Protein AF-A0A5N5FD69-F1 (afdb_monomer)

Sequence (146 aa):
MAVALRRLAAAFGYSPHLQCVQSLFPLRFGNSYSSSVSMGDAPTVHPEFQQWHNGGGSFHTFACMDPTVFIEFGAVIGHNVVVAKNCILCGQVGIAGSVTIGDYVTMGGRVAVRDHLRLAATSYVTKDITGPGDYGGFPAVHLHEW

Organism: NCBI:txid2448454

Mean predicted aligned error: 12.49 Å
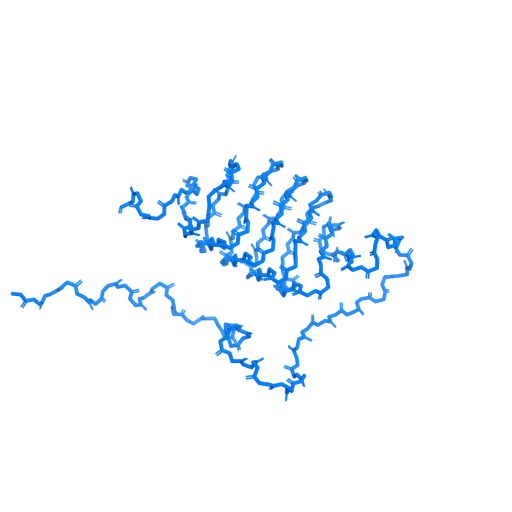
Radius of gyration: 16.29 Å; Cα contacts (8 Å, |Δi|>4): 319; chains: 1; bounding box: 54×36×35 Å

Solvent-accessible surface area (backbone atoms only — not comparable to full-atom values): 8206 Å² total; per-residue (Å²): 140,90,87,84,88,80,78,78,73,74,85,76,70,82,64,95,66,61,67,74,78,78,64,69,92,68,93,72,96,76,80,75,84,75,73,77,69,86,63,79,84,66,82,66,69,53,100,55,34,44,72,40,90,43,54,54,9,39,31,23,76,63,37,49,64,38,92,64,31,36,29,23,50,68,16,39,40,27,47,52,22,38,38,34,46,57,21,39,36,29,39,45,21,38,37,36,35,47,21,38,38,29,39,46,24,37,37,38,61,65,26,42,37,43,44,57,23,36,38,39,54,60,13,29,37,80,61,65,39,87,66,64,47,54,30,32,41,82,64,45,41,59,54,90,80,109

pLDDT: mean 74.26, std 27.1, range [25.64, 96.94]

InterPro domains:
  IPR007691 UDP-3-O-[3-hydroxymyristoyl] glucosamine N-acyltransferase LpxD [PTHR43378] (77-146)
  IPR011004 Trimeric LpxA-like superfamily [SSF51161] (52-146)

Structure (mmCIF, N/CA/C/O backbone):
data_AF-A0A5N5FD69-F1
#
_entry.id   AF-A0A5N5FD69-F1
#
loop_
_atom_site.group_PDB
_atom_site.id
_atom_site.type_symbol
_atom_site.label_atom_id
_atom_site.label_alt_id
_atom_site.label_comp_id
_atom_site.label_asym_id
_atom_site.label_entity_id
_atom_site.label_seq_id
_atom_site.pdbx_PDB_ins_code
_atom_site.Cartn_x
_atom_site.Cartn_y
_atom_site.Cartn_z
_atom_site.occupancy
_atom_site.B_iso_or_equiv
_atom_site.auth_seq_id
_atom_site.auth_comp_id
_atom_site.auth_asym_id
_atom_site.auth_atom_id
_atom_site.pdbx_PDB_model_num
ATOM 1 N N . MET A 1 1 ? -31.661 -17.491 20.749 1.00 43.59 1 MET A N 1
ATOM 2 C CA . MET A 1 1 ? -30.191 -17.374 20.596 1.00 43.59 1 MET A CA 1
ATOM 3 C C . MET A 1 1 ? -29.771 -18.264 19.432 1.00 43.59 1 MET A C 1
ATOM 5 O O . MET A 1 1 ? -30.298 -19.360 19.362 1.00 43.59 1 MET A O 1
ATOM 9 N N . ALA A 1 2 ? -28.867 -17.795 18.558 1.00 32.62 2 ALA A N 1
ATOM 10 C CA . ALA A 1 2 ? -28.310 -18.477 17.367 1.00 32.62 2 ALA A CA 1
ATOM 11 C C . ALA A 1 2 ? -28.980 -18.217 15.992 1.00 32.62 2 ALA A C 1
ATOM 13 O O . 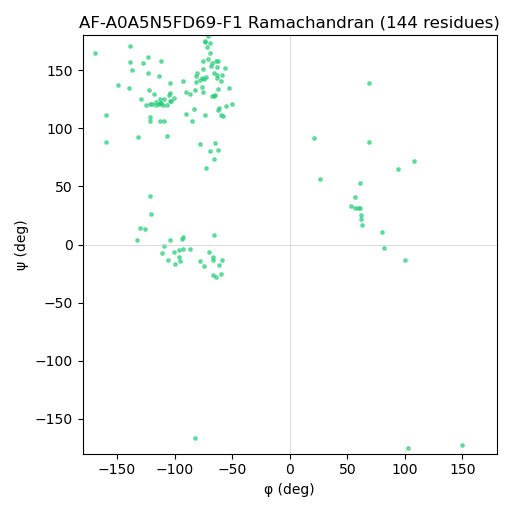ALA A 1 2 ? -29.469 -19.138 15.351 1.00 32.62 2 ALA A O 1
ATOM 14 N N . VAL A 1 3 ? -28.916 -16.971 15.488 1.00 32.88 3 VAL A N 1
ATOM 15 C CA . VAL A 1 3 ? -29.047 -16.659 14.035 1.00 32.88 3 VAL A CA 1
ATOM 16 C C . VAL A 1 3 ? -27.951 -15.684 13.523 1.00 32.88 3 VAL A C 1
ATOM 18 O O . VAL A 1 3 ? -27.916 -15.338 12.351 1.00 32.88 3 VAL A O 1
ATOM 21 N N . ALA A 1 4 ? -26.969 -15.274 14.338 1.00 33.38 4 ALA A N 1
ATOM 22 C CA . ALA A 1 4 ? -26.105 -14.124 14.006 1.00 33.38 4 ALA A CA 1
ATOM 23 C C . ALA A 1 4 ? -24.664 -14.424 13.518 1.00 33.38 4 ALA A C 1
ATOM 25 O O . ALA A 1 4 ? -23.910 -13.490 13.282 1.00 33.38 4 ALA A O 1
ATOM 26 N N . LEU A 1 5 ? -24.245 -15.684 13.337 1.00 32.97 5 LEU A N 1
ATOM 27 C CA . LEU A 1 5 ? -22.820 -16.025 13.117 1.00 32.97 5 LEU A CA 1
ATOM 28 C C . LEU A 1 5 ? -22.529 -16.760 11.797 1.00 32.97 5 LEU A C 1
ATOM 30 O O . LEU A 1 5 ? -21.750 -17.707 11.760 1.00 32.97 5 LEU A O 1
ATOM 34 N N . ARG A 1 6 ? -23.150 -16.343 10.686 1.00 27.88 6 ARG A N 1
ATOM 35 C CA . ARG A 1 6 ? -22.822 -16.878 9.343 1.00 27.88 6 ARG A CA 1
ATOM 36 C C . ARG A 1 6 ? -22.558 -15.823 8.262 1.00 27.88 6 ARG A C 1
ATOM 38 O O . ARG A 1 6 ? -22.508 -16.169 7.090 1.00 27.88 6 ARG A O 1
ATOM 45 N N . ARG A 1 7 ? -22.348 -14.551 8.625 1.00 28.48 7 ARG A N 1
ATOM 46 C CA . ARG A 1 7 ? -22.080 -13.471 7.649 1.00 28.48 7 ARG A CA 1
ATOM 47 C C . ARG A 1 7 ? -20.651 -12.914 7.624 1.00 28.48 7 ARG A C 1
ATOM 49 O O . ARG A 1 7 ? -20.363 -12.103 6.759 1.00 28.48 7 ARG A O 1
ATOM 56 N N . LEU A 1 8 ? -19.740 -13.394 8.472 1.00 32.09 8 LEU A N 1
ATOM 57 C CA . LEU A 1 8 ? -18.346 -12.912 8.502 1.00 32.09 8 LEU A CA 1
ATOM 58 C C . LEU A 1 8 ? -17.343 -13.768 7.704 1.00 32.09 8 LEU A C 1
ATOM 60 O O . LEU A 1 8 ? -16.232 -13.325 7.448 1.00 32.09 8 LEU A O 1
ATOM 64 N N . ALA A 1 9 ? -17.727 -14.964 7.248 1.00 30.58 9 ALA A N 1
ATOM 65 C CA . ALA A 1 9 ? -16.818 -15.866 6.528 1.00 30.58 9 ALA A CA 1
ATOM 66 C C . ALA A 1 9 ? -16.743 -15.620 5.004 1.00 30.58 9 ALA A C 1
ATOM 68 O O . ALA A 1 9 ? -15.961 -16.270 4.319 1.00 30.58 9 ALA A O 1
ATOM 69 N N . ALA A 1 10 ? -17.545 -14.699 4.455 1.00 29.16 10 ALA A N 1
ATOM 70 C CA . ALA A 1 10 ? -17.663 -14.498 3.005 1.00 29.16 10 ALA A CA 1
ATOM 71 C C . ALA A 1 10 ? -16.784 -13.364 2.432 1.00 29.16 10 ALA A C 1
ATOM 73 O O . ALA A 1 10 ? -16.734 -13.213 1.218 1.00 29.16 10 ALA A O 1
ATOM 74 N N . ALA A 1 11 ? -16.066 -12.600 3.265 1.00 33.78 11 ALA A N 1
ATOM 75 C CA . ALA A 1 11 ? -15.141 -11.550 2.806 1.00 33.78 11 ALA A CA 1
ATOM 76 C C . ALA A 1 11 ? -13.681 -12.032 2.642 1.00 33.78 11 ALA A C 1
ATOM 78 O O . ALA A 1 11 ? -12.832 -11.281 2.177 1.00 33.78 11 ALA A O 1
ATOM 79 N N . PHE A 1 12 ? -13.393 -13.292 2.991 1.00 37.62 12 PHE A N 1
ATOM 80 C CA . PHE A 1 12 ? -12.053 -13.902 2.935 1.00 37.62 12 PHE A CA 1
ATOM 81 C C . PHE A 1 12 ? -11.999 -15.131 2.007 1.00 37.62 12 PHE A C 1
ATOM 83 O O . PHE A 1 12 ? -11.199 -16.048 2.191 1.00 37.62 12 PHE A O 1
ATOM 90 N N . GLY A 1 13 ? -12.884 -15.178 1.009 1.00 26.94 13 GLY A N 1
ATOM 91 C CA . GLY A 1 13 ? -12.949 -16.264 0.036 1.00 26.94 13 GLY A CA 1
ATOM 92 C C . GLY A 1 13 ? -11.985 -16.069 -1.135 1.00 26.94 13 GLY A C 1
ATOM 93 O O . GLY A 1 13 ? -12.282 -15.313 -2.048 1.00 26.94 13 GLY A O 1
ATOM 94 N N . TYR A 1 14 ? -10.902 -16.851 -1.131 1.00 33.91 14 TYR A N 1
ATOM 95 C CA . TYR A 1 14 ? -10.102 -17.264 -2.296 1.00 33.91 14 TYR A CA 1
ATOM 96 C C . TYR A 1 14 ? -9.269 -16.200 -3.039 1.00 33.91 14 TYR A C 1
ATOM 98 O O . TYR A 1 14 ? -9.621 -15.725 -4.114 1.00 33.91 14 TYR A O 1
ATOM 106 N N . SER A 1 15 ? -8.035 -16.004 -2.565 1.00 32.28 15 SER A N 1
ATOM 107 C CA . SER A 1 15 ? -6.890 -15.735 -3.445 1.00 32.28 15 SER A CA 1
ATOM 108 C C . SER A 1 15 ? -5.808 -16.783 -3.144 1.00 32.28 15 SER A C 1
ATOM 110 O O . SER A 1 15 ? -5.347 -16.848 -2.000 1.00 32.28 15 SER A O 1
ATOM 112 N N . PRO A 1 16 ? -5.381 -17.619 -4.115 1.00 36.56 16 PRO A N 1
ATOM 113 C CA . PRO A 1 16 ? -4.414 -18.708 -3.900 1.00 36.56 16 PRO A CA 1
ATOM 114 C C . PRO A 1 16 ? -2.996 -18.232 -3.515 1.00 36.56 16 PRO A C 1
ATOM 116 O O . PRO A 1 16 ? -2.078 -19.035 -3.419 1.00 36.56 16 PRO A O 1
ATOM 119 N N . HIS A 1 17 ? -2.810 -16.936 -3.256 1.00 36.88 17 HIS A N 1
ATOM 120 C CA . HIS A 1 17 ? -1.550 -16.325 -2.843 1.00 36.88 17 HIS A CA 1
ATOM 121 C C . HIS A 1 17 ? -1.420 -16.167 -1.308 1.00 36.88 17 HIS A C 1
ATOM 123 O O . HIS A 1 17 ? -0.319 -15.986 -0.784 1.00 36.88 17 HIS A O 1
ATOM 129 N N . LEU A 1 18 ? -2.513 -16.303 -0.544 1.00 34.62 18 LEU A N 1
ATOM 130 C CA . LEU A 1 18 ? -2.469 -16.242 0.929 1.00 34.62 18 LEU A CA 1
ATOM 131 C C . LEU A 1 18 ? -1.783 -17.459 1.581 1.00 34.62 18 LEU A C 1
ATOM 133 O O . LEU A 1 18 ? -1.498 -17.431 2.776 1.00 34.62 18 LEU A O 1
ATOM 137 N N . GLN A 1 19 ? -1.421 -18.487 0.804 1.00 37.56 19 GLN A N 1
ATOM 138 C CA . GLN A 1 19 ? -0.574 -19.583 1.291 1.00 37.56 19 GLN A CA 1
ATOM 139 C C . GLN A 1 19 ? 0.863 -19.143 1.622 1.00 37.56 19 GLN A C 1
ATOM 141 O O . GLN A 1 19 ? 1.567 -19.867 2.317 1.00 37.56 19 GLN A O 1
ATOM 146 N N . CYS A 1 20 ? 1.289 -17.943 1.212 1.00 36.88 20 CYS A N 1
ATOM 147 C CA . CYS A 1 20 ? 2.600 -17.407 1.583 1.00 36.88 20 CYS A CA 1
ATOM 148 C C . CYS A 1 20 ? 2.678 -16.924 3.050 1.00 36.88 20 CYS A C 1
ATOM 150 O O . CYS A 1 20 ? 3.776 -16.775 3.574 1.00 36.88 20 CYS A O 1
ATOM 152 N N . VAL A 1 21 ? 1.549 -16.665 3.730 1.00 42.09 21 VAL A N 1
ATOM 153 C CA . VAL A 1 21 ? 1.550 -15.930 5.019 1.00 42.09 21 VAL A CA 1
ATOM 154 C C . VAL A 1 21 ? 1.179 -16.801 6.231 1.00 42.09 21 VAL A C 1
ATOM 156 O O . VAL A 1 21 ? 1.320 -16.357 7.366 1.00 42.09 21 VAL A O 1
ATOM 159 N N . GLN A 1 22 ? 0.747 -18.056 6.050 1.00 33.16 22 GLN A N 1
ATOM 160 C CA . GLN A 1 22 ? 0.300 -18.899 7.178 1.00 33.16 22 GLN A CA 1
ATOM 161 C C . GLN A 1 22 ? 0.985 -20.261 7.327 1.00 33.16 22 GLN A C 1
ATOM 163 O O . GLN A 1 22 ? 0.564 -21.076 8.145 1.00 33.16 22 GLN A O 1
ATOM 168 N N . SER A 1 23 ? 2.094 -20.507 6.638 1.00 27.81 23 SER A N 1
ATOM 169 C CA . SER A 1 23 ? 2.931 -21.663 6.956 1.00 27.81 23 SER A CA 1
ATOM 170 C C . SER A 1 23 ? 4.390 -21.377 6.642 1.00 27.81 23 SER A C 1
ATOM 172 O O . SER A 1 23 ? 4.659 -20.887 5.553 1.00 27.81 23 SER A O 1
ATOM 174 N N . LEU A 1 24 ? 5.288 -21.796 7.545 1.00 32.66 24 LEU A N 1
ATOM 175 C CA . LEU A 1 24 ? 6.740 -22.000 7.364 1.00 32.66 24 LEU A CA 1
ATOM 176 C C . LEU A 1 24 ? 7.678 -20.977 8.049 1.00 32.66 24 LEU A C 1
ATOM 178 O O . LEU A 1 24 ? 8.448 -20.276 7.408 1.00 32.66 24 LEU A O 1
ATOM 182 N N . PHE A 1 25 ? 7.775 -21.044 9.379 1.00 28.53 25 PHE A N 1
ATOM 183 C CA . PHE A 1 25 ? 8.990 -21.670 9.928 1.00 28.53 25 PHE A CA 1
ATOM 184 C C . PHE A 1 25 ? 8.691 -23.182 9.893 1.00 28.53 25 PHE A C 1
ATOM 186 O O . PHE A 1 25 ? 7.694 -23.552 10.515 1.00 28.53 25 PHE A O 1
ATOM 193 N N . PRO A 1 26 ? 9.398 -24.060 9.147 1.00 31.70 26 PRO A N 1
ATOM 194 C CA . PRO A 1 26 ? 10.804 -24.002 8.739 1.00 31.70 26 PRO A CA 1
ATOM 195 C C . PRO A 1 26 ? 11.058 -24.158 7.218 1.00 31.70 26 PRO A C 1
ATOM 197 O O . PRO A 1 26 ? 10.288 -24.772 6.492 1.00 31.70 26 PRO A O 1
ATOM 200 N N . LEU A 1 27 ? 12.200 -23.634 6.762 1.00 35.25 27 LEU A N 1
ATOM 201 C CA . LEU A 1 27 ? 13.019 -24.089 5.623 1.00 35.25 27 LEU A CA 1
ATOM 202 C C . LEU A 1 27 ? 12.338 -24.957 4.537 1.00 35.25 27 LEU A C 1
ATOM 204 O O . LEU A 1 27 ? 12.437 -26.180 4.571 1.00 35.25 27 LEU A O 1
ATOM 208 N N . ARG A 1 28 ? 11.799 -24.320 3.491 1.00 25.64 28 ARG A N 1
ATOM 209 C CA . ARG A 1 28 ? 12.015 -24.693 2.078 1.00 25.64 28 ARG A CA 1
ATOM 210 C C . ARG A 1 28 ? 11.679 -23.489 1.200 1.00 25.64 28 ARG A C 1
ATOM 212 O O . ARG A 1 28 ? 10.524 -23.100 1.084 1.00 25.64 28 ARG A O 1
ATOM 219 N N . PHE A 1 29 ? 12.713 -22.918 0.584 1.00 36.72 29 PHE A N 1
ATOM 220 C CA . PHE A 1 29 ? 12.574 -22.004 -0.545 1.00 36.72 29 PHE A CA 1
ATOM 221 C C . PHE A 1 29 ? 11.775 -22.706 -1.649 1.00 36.72 29 PHE A C 1
ATOM 223 O O . PHE A 1 29 ? 12.180 -23.757 -2.144 1.00 36.72 29 PHE A O 1
ATOM 230 N N . GLY A 1 30 ? 10.631 -22.132 -2.004 1.00 28.27 30 GLY A N 1
ATOM 231 C CA . GLY A 1 30 ? 9.757 -22.624 -3.058 1.00 28.27 30 GLY A CA 1
ATOM 232 C C . GLY A 1 30 ? 8.850 -21.499 -3.528 1.00 28.27 30 GLY A C 1
ATOM 233 O O . GLY A 1 30 ? 7.757 -21.329 -3.006 1.00 28.27 30 GLY A O 1
ATOM 234 N N . ASN A 1 31 ? 9.351 -20.743 -4.505 1.00 30.03 31 ASN A N 1
ATOM 235 C CA . ASN A 1 31 ? 8.690 -19.679 -5.263 1.00 30.03 31 ASN A CA 1
ATOM 236 C C . ASN A 1 31 ? 8.189 -18.465 -4.463 1.00 30.03 31 ASN A C 1
ATOM 238 O O . ASN A 1 31 ? 7.075 -17.987 -4.662 1.00 30.03 31 ASN A O 1
ATOM 242 N N . SER A 1 32 ? 9.081 -17.865 -3.674 1.00 31.81 32 SER A N 1
ATOM 243 C CA . SER A 1 32 ? 9.121 -16.401 -3.627 1.00 31.81 32 SER A CA 1
ATOM 244 C C . SER A 1 32 ? 9.448 -15.949 -5.046 1.00 31.81 32 SER A C 1
ATOM 246 O O . SER A 1 32 ? 10.510 -16.293 -5.566 1.00 31.81 32 SER A O 1
ATOM 248 N N . TYR A 1 33 ? 8.561 -15.219 -5.711 1.00 35.12 33 TYR A N 1
ATOM 249 C CA . TYR A 1 33 ? 8.921 -14.509 -6.936 1.00 35.12 33 TYR A CA 1
ATOM 250 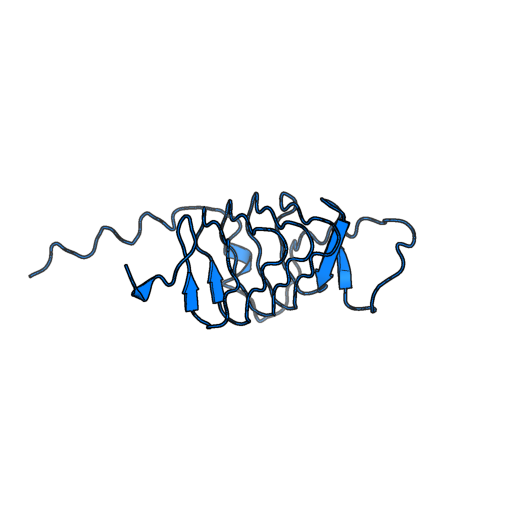C C . TYR A 1 33 ? 9.791 -13.311 -6.533 1.00 35.12 33 TYR A C 1
ATOM 252 O O . TYR A 1 33 ? 9.447 -12.148 -6.677 1.00 35.12 33 TYR A O 1
ATOM 260 N N . SER A 1 34 ? 10.980 -13.597 -6.012 1.00 35.66 34 SER A N 1
ATOM 261 C CA . SER A 1 34 ? 12.087 -12.668 -6.110 1.00 35.66 34 SER A CA 1
ATOM 262 C C . SER A 1 34 ? 12.465 -12.653 -7.584 1.00 35.66 34 SER A C 1
ATOM 264 O O . SER A 1 34 ? 13.379 -13.351 -8.015 1.00 35.66 34 SER A O 1
ATOM 266 N N . SER A 1 35 ? 11.724 -11.900 -8.398 1.00 32.97 35 SER A N 1
ATOM 267 C CA . SER A 1 35 ? 12.279 -11.411 -9.648 1.00 32.97 35 SER A CA 1
ATOM 268 C C . SER A 1 35 ? 13.397 -10.462 -9.242 1.00 32.97 35 SER A C 1
ATOM 270 O O . SER A 1 35 ? 13.177 -9.266 -9.063 1.00 32.97 35 SER A O 1
ATOM 272 N N . SER A 1 36 ? 14.595 -11.009 -9.038 1.00 35.75 36 SER A N 1
ATOM 273 C CA . SER A 1 36 ? 15.826 -10.243 -9.128 1.00 35.75 36 SER A CA 1
ATOM 274 C C . SER A 1 36 ? 15.900 -9.764 -10.574 1.00 35.75 36 SER A C 1
ATOM 276 O O . SER A 1 36 ? 16.485 -10.413 -11.441 1.00 35.75 36 SER A O 1
ATOM 278 N N . VAL A 1 37 ? 15.191 -8.678 -10.871 1.00 36.00 37 VAL A N 1
ATOM 279 C CA . VAL A 1 37 ? 15.397 -7.956 -12.111 1.00 36.00 37 VAL A CA 1
ATOM 280 C C . VAL A 1 37 ? 16.835 -7.472 -12.019 1.00 36.00 37 VAL A C 1
ATOM 282 O O . VAL A 1 37 ? 17.173 -6.706 -11.118 1.00 36.00 37 VAL A O 1
ATOM 285 N N . SER A 1 38 ? 17.698 -7.953 -12.913 1.00 34.34 38 SER A N 1
ATOM 286 C CA . SER A 1 38 ? 19.004 -7.347 -13.156 1.00 34.34 38 SER A CA 1
ATOM 287 C C . SER A 1 38 ? 18.777 -5.962 -13.766 1.00 34.34 38 SER A C 1
ATOM 289 O O . SER A 1 38 ? 18.919 -5.757 -14.967 1.00 34.34 38 SER A O 1
ATOM 291 N N . MET A 1 39 ? 18.336 -5.017 -12.941 1.00 37.88 39 MET A N 1
ATOM 292 C CA . MET A 1 39 ? 18.448 -3.596 -13.217 1.00 37.88 39 MET A CA 1
ATOM 293 C C . MET A 1 39 ? 19.918 -3.266 -13.009 1.00 37.88 39 MET A C 1
ATOM 295 O O . MET A 1 39 ? 20.418 -3.389 -11.894 1.00 37.88 39 MET A O 1
ATOM 299 N N . GLY A 1 40 ? 20.626 -2.949 -14.094 1.00 38.44 40 GLY A N 1
ATOM 300 C CA . GLY A 1 40 ? 22.013 -2.507 -14.016 1.00 38.44 40 GLY A CA 1
ATOM 301 C C . GLY A 1 40 ? 22.145 -1.393 -12.981 1.00 38.44 40 GLY A C 1
ATOM 302 O O . GLY A 1 40 ? 21.443 -0.392 -13.079 1.00 38.44 40 GLY A O 1
ATOM 303 N N . ASP A 1 41 ? 22.982 -1.644 -11.976 1.00 39.88 41 ASP A N 1
ATOM 304 C CA . ASP A 1 41 ? 23.543 -0.727 -10.982 1.00 39.88 41 ASP A CA 1
ATOM 305 C C . ASP A 1 41 ? 22.714 0.534 -10.676 1.00 39.88 41 ASP A C 1
ATOM 307 O O . ASP A 1 41 ? 23.200 1.663 -10.771 1.00 39.88 41 ASP A O 1
ATOM 311 N N . ALA A 1 42 ? 21.453 0.362 -10.265 1.00 47.75 42 ALA A N 1
ATOM 312 C CA . ALA A 1 42 ? 20.759 1.429 -9.556 1.00 47.75 42 ALA A CA 1
ATOM 313 C C . ALA A 1 42 ? 21.489 1.631 -8.213 1.00 47.75 42 ALA A C 1
ATOM 315 O O . ALA A 1 42 ? 21.730 0.644 -7.510 1.00 47.75 42 ALA A O 1
ATOM 316 N N . PRO A 1 43 ? 21.891 2.863 -7.845 1.00 47.22 43 PRO A N 1
ATOM 317 C CA . PRO A 1 43 ? 22.676 3.099 -6.641 1.00 47.22 43 PRO A CA 1
ATOM 318 C C . PRO A 1 43 ? 21.887 2.614 -5.422 1.00 47.22 43 PRO A C 1
ATOM 320 O O . PRO A 1 43 ? 20.848 3.173 -5.076 1.00 47.22 43 PRO A O 1
ATOM 323 N N . THR A 1 44 ? 22.371 1.546 -4.787 1.00 49.50 44 THR A N 1
ATOM 324 C CA . THR A 1 44 ? 21.776 0.962 -3.582 1.00 49.50 44 THR A CA 1
ATOM 325 C C . THR A 1 44 ? 21.711 2.013 -2.481 1.00 49.50 44 THR A C 1
ATOM 327 O O . THR A 1 44 ? 22.737 2.414 -1.925 1.00 49.50 44 THR A O 1
ATOM 330 N N . VAL A 1 45 ? 20.500 2.452 -2.145 1.00 54.12 45 VAL A N 1
ATOM 331 C CA . VAL A 1 45 ? 20.227 3.259 -0.955 1.00 54.12 45 VAL A CA 1
ATOM 332 C C . VAL A 1 45 ? 20.230 2.291 0.228 1.00 54.12 45 VAL A C 1
ATOM 334 O O . VAL A 1 45 ? 19.189 1.772 0.585 1.00 54.12 45 VAL A O 1
ATOM 337 N N . HIS A 1 46 ? 21.400 2.014 0.813 1.00 57.69 46 HIS A N 1
ATOM 338 C CA . HIS A 1 46 ? 21.609 0.973 1.839 1.00 57.69 46 HIS A CA 1
ATOM 339 C C . HIS A 1 46 ? 21.458 -0.473 1.298 1.00 57.69 46 HIS A C 1
ATOM 341 O O . HIS A 1 46 ? 20.545 -0.750 0.526 1.00 57.69 46 HIS A O 1
ATOM 347 N N . PRO A 1 47 ? 22.320 -1.434 1.693 1.00 67.31 47 PRO A N 1
ATOM 348 C CA . PRO A 1 47 ? 22.325 -2.804 1.148 1.00 67.31 47 PRO A CA 1
ATOM 349 C C . PRO A 1 47 ? 21.014 -3.593 1.323 1.00 67.31 47 PRO A C 1
ATOM 351 O O . PRO A 1 47 ? 20.841 -4.636 0.701 1.00 67.31 47 PRO A O 1
ATOM 354 N N . GLU A 1 48 ? 20.097 -3.117 2.164 1.00 83.25 48 GLU A N 1
ATOM 355 C CA . GLU A 1 48 ? 18.852 -3.812 2.504 1.00 83.25 48 GLU A CA 1
ATOM 356 C C . GLU A 1 48 ? 17.623 -3.302 1.738 1.00 83.25 48 GLU A C 1
ATOM 358 O O . GLU A 1 48 ? 16.610 -4.012 1.687 1.00 83.25 48 GLU A O 1
ATOM 363 N N . PHE A 1 49 ? 17.708 -2.113 1.123 1.00 87.00 49 PHE A N 1
ATOM 364 C CA . PHE A 1 49 ? 16.633 -1.545 0.313 1.00 87.00 49 PHE A CA 1
ATOM 365 C C . PHE A 1 49 ? 16.956 -1.646 -1.174 1.00 87.00 49 PHE A C 1
ATOM 367 O O . PHE A 1 49 ? 18.009 -1.224 -1.650 1.00 87.00 49 PHE A O 1
ATOM 374 N N . GLN A 1 50 ? 16.003 -2.191 -1.915 1.00 88.88 50 GLN A N 1
ATOM 375 C CA . GLN A 1 50 ? 16.061 -2.345 -3.359 1.00 88.88 50 GLN A CA 1
ATOM 376 C C . GLN A 1 50 ? 15.027 -1.432 -4.014 1.00 88.88 50 GLN A C 1
ATOM 378 O O . GLN A 1 50 ? 14.051 -1.017 -3.385 1.00 88.88 50 GLN A O 1
ATOM 383 N N . GLN A 1 51 ? 15.242 -1.104 -5.284 1.00 89.62 51 GLN A N 1
ATOM 384 C CA . GLN A 1 51 ? 14.291 -0.319 -6.060 1.00 89.62 51 GLN A CA 1
ATOM 385 C C . GLN A 1 51 ? 13.241 -1.234 -6.693 1.00 89.62 51 GLN A C 1
ATOM 387 O O . GLN A 1 51 ? 13.574 -2.224 -7.344 1.00 89.62 51 GLN A O 1
ATOM 392 N N . TRP A 1 52 ? 11.965 -0.907 -6.508 1.00 91.94 52 TRP A N 1
ATOM 393 C CA . TRP A 1 52 ? 10.858 -1.657 -7.081 1.00 91.94 52 TRP A CA 1
ATOM 394 C C . TRP A 1 52 ? 10.709 -1.347 -8.568 1.00 91.94 52 TRP A C 1
ATOM 396 O O . TRP A 1 52 ? 10.726 -0.187 -8.984 1.00 91.94 52 TRP A O 1
ATOM 406 N N . HIS A 1 53 ? 10.517 -2.387 -9.377 1.00 85.69 53 HIS A N 1
ATOM 407 C CA . HIS A 1 53 ? 10.488 -2.234 -10.829 1.00 85.69 53 HIS A CA 1
ATOM 408 C C . HIS A 1 53 ? 9.283 -1.426 -11.338 1.00 85.69 53 HIS A C 1
ATOM 410 O O . HIS A 1 53 ?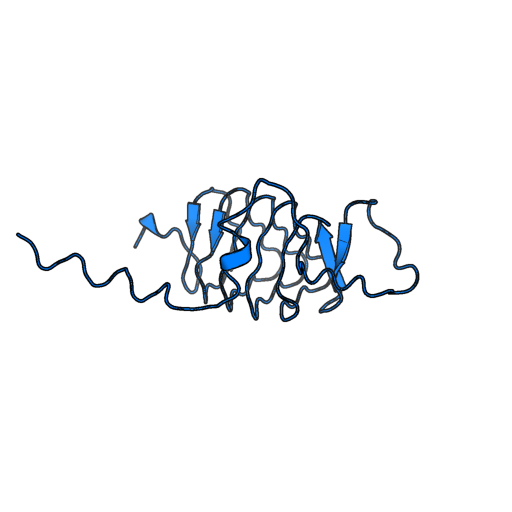 9.356 -0.830 -12.412 1.00 85.69 53 HIS A O 1
ATOM 416 N N . ASN A 1 54 ? 8.173 -1.407 -10.593 1.00 87.25 54 ASN A N 1
ATOM 417 C CA . ASN A 1 54 ? 6.926 -0.770 -11.005 1.00 87.25 54 ASN A CA 1
ATOM 418 C C . ASN A 1 54 ? 6.684 0.538 -10.234 1.00 87.25 54 ASN A C 1
ATOM 420 O O . ASN A 1 54 ? 6.130 0.527 -9.139 1.00 87.25 54 ASN A O 1
ATOM 424 N N . GLY A 1 55 ? 7.118 1.664 -10.803 1.00 84.50 55 GLY A N 1
ATOM 425 C CA . GLY A 1 55 ? 6.976 3.004 -10.214 1.00 84.50 55 GLY A CA 1
ATOM 426 C C . GLY A 1 55 ? 8.234 3.544 -9.514 1.00 84.50 55 GLY A C 1
ATOM 427 O O . GLY A 1 55 ? 8.328 4.749 -9.281 1.00 84.50 55 GLY A O 1
ATOM 428 N N . GLY A 1 56 ? 9.237 2.696 -9.256 1.00 86.69 56 GLY A N 1
ATOM 429 C CA . GLY A 1 56 ? 10.578 3.131 -8.856 1.00 86.69 56 GLY A CA 1
ATOM 430 C C . GLY A 1 56 ? 10.766 3.514 -7.385 1.00 86.69 56 GLY A C 1
ATOM 431 O O . GLY A 1 56 ? 11.814 4.080 -7.067 1.00 86.69 56 GLY A O 1
ATOM 432 N N . GLY A 1 57 ? 9.803 3.239 -6.499 1.00 89.81 57 GLY A N 1
ATOM 433 C CA . GLY A 1 57 ? 9.977 3.384 -5.047 1.00 89.81 57 GLY A CA 1
ATOM 434 C C . GLY A 1 57 ? 10.934 2.355 -4.429 1.00 89.81 57 GLY A C 1
ATOM 435 O O . GLY A 1 57 ? 11.393 1.431 -5.100 1.00 89.81 57 GLY A O 1
ATOM 436 N N . SER A 1 58 ? 11.239 2.510 -3.141 1.00 92.19 58 SER A N 1
ATOM 437 C CA . SER A 1 58 ? 12.206 1.670 -2.420 1.00 92.19 58 SER A CA 1
ATOM 438 C C . SER A 1 58 ? 11.506 0.662 -1.515 1.00 92.19 58 SER A C 1
ATOM 440 O O . SER A 1 58 ? 10.560 1.006 -0.809 1.00 92.19 58 SER A O 1
ATOM 442 N N . PHE A 1 59 ? 11.997 -0.572 -1.462 1.00 92.56 59 PHE A N 1
ATOM 443 C CA . PHE A 1 59 ? 11.434 -1.618 -0.612 1.00 92.56 59 PHE A CA 1
ATOM 444 C C . PHE A 1 59 ? 12.507 -2.429 0.102 1.00 92.56 59 PHE A C 1
ATOM 446 O O . PHE A 1 59 ? 13.611 -2.608 -0.407 1.00 92.56 59 PHE A O 1
ATOM 453 N N . HIS A 1 60 ? 12.173 -2.933 1.287 1.00 91.75 60 HIS A N 1
ATOM 454 C CA . HIS A 1 60 ? 13.057 -3.809 2.039 1.00 91.75 60 HIS A CA 1
ATOM 455 C C . HIS A 1 60 ? 13.115 -5.216 1.434 1.00 91.75 60 HIS A C 1
ATOM 457 O O . HIS A 1 60 ? 12.089 -5.786 1.070 1.00 91.75 60 HIS A O 1
ATOM 463 N N . THR A 1 61 ? 14.294 -5.839 1.441 1.00 87.56 61 THR A N 1
ATOM 464 C CA . THR A 1 61 ? 14.535 -7.167 0.833 1.00 87.56 61 THR A CA 1
ATOM 465 C C . THR A 1 61 ? 13.662 -8.294 1.426 1.00 87.56 61 THR A C 1
ATOM 467 O O . THR A 1 61 ? 13.370 -9.279 0.755 1.00 87.56 61 THR A O 1
ATOM 470 N N . PHE A 1 62 ? 13.203 -8.144 2.674 1.00 88.50 62 PHE A N 1
ATOM 471 C CA . PHE A 1 62 ? 12.291 -9.088 3.352 1.00 88.50 62 PHE A CA 1
ATOM 472 C C . PHE A 1 62 ? 10.796 -8.750 3.214 1.00 88.50 62 PHE A C 1
ATOM 474 O O . PHE A 1 62 ? 9.972 -9.367 3.887 1.00 88.50 62 PHE A O 1
ATOM 481 N N . ALA A 1 63 ? 10.423 -7.754 2.411 1.00 88.94 63 ALA A N 1
ATOM 482 C CA . ALA A 1 63 ? 9.021 -7.522 2.082 1.00 88.94 63 ALA A CA 1
ATOM 483 C C . ALA A 1 63 ? 8.557 -8.535 1.025 1.00 88.94 63 ALA A C 1
ATOM 485 O O . ALA A 1 63 ? 9.298 -8.862 0.098 1.00 88.94 63 ALA A O 1
ATOM 486 N N . CYS A 1 64 ? 7.322 -9.019 1.142 1.00 91.06 64 CYS A N 1
ATOM 487 C CA . CYS A 1 64 ? 6.677 -9.803 0.093 1.00 91.06 64 CYS A CA 1
ATOM 488 C C . CYS A 1 64 ? 5.546 -8.976 -0.524 1.00 91.06 64 CYS A C 1
ATOM 490 O O . CYS A 1 64 ? 4.631 -8.526 0.161 1.00 91.06 64 CYS A O 1
ATOM 492 N N . MET A 1 65 ? 5.634 -8.718 -1.824 1.00 91.31 65 MET A N 1
ATOM 493 C CA . MET A 1 65 ? 4.741 -7.795 -2.526 1.00 91.31 65 MET A CA 1
ATOM 494 C C . MET A 1 65 ? 4.385 -8.383 -3.870 1.00 91.31 65 MET A C 1
ATOM 496 O O . MET A 1 65 ? 5.299 -8.815 -4.554 1.00 91.31 65 MET A O 1
ATOM 500 N N . ASP A 1 66 ? 3.116 -8.355 -4.264 1.00 92.94 66 ASP A N 1
ATOM 501 C CA . ASP A 1 66 ? 2.694 -8.855 -5.574 1.00 92.94 66 ASP A CA 1
ATOM 502 C C . ASP A 1 66 ? 3.310 -8.045 -6.743 1.00 92.94 66 ASP A C 1
ATOM 504 O O . ASP A 1 66 ? 3.419 -6.821 -6.637 1.00 92.94 66 ASP A O 1
ATOM 508 N N . PRO A 1 67 ? 3.680 -8.664 -7.888 1.00 89.38 67 PRO A N 1
ATOM 509 C CA . PRO A 1 67 ? 4.307 -7.954 -9.013 1.00 89.38 67 PRO A CA 1
ATOM 510 C C . PRO A 1 67 ? 3.427 -6.861 -9.634 1.00 89.38 67 PRO A C 1
ATOM 512 O O . PRO A 1 67 ? 3.919 -6.005 -10.368 1.00 89.38 67 PRO A O 1
ATOM 515 N N . THR A 1 68 ? 2.116 -6.897 -9.377 1.00 93.38 68 THR A N 1
ATOM 516 C CA . THR A 1 68 ? 1.160 -5.889 -9.857 1.00 93.38 68 THR A CA 1
ATOM 517 C C . THR A 1 68 ? 1.190 -4.590 -9.053 1.00 93.38 68 THR A C 1
ATOM 519 O O . THR A 1 68 ? 0.641 -3.588 -9.510 1.00 93.38 68 THR A O 1
ATOM 522 N N . VAL A 1 69 ? 1.820 -4.576 -7.875 1.00 93.38 69 VAL A N 1
ATOM 523 C CA . VAL A 1 69 ? 1.883 -3.394 -7.007 1.00 93.38 69 VAL A CA 1
ATOM 524 C C . VAL A 1 69 ? 2.626 -2.262 -7.710 1.00 93.38 69 VAL A C 1
ATOM 526 O O . VAL A 1 69 ? 3.698 -2.475 -8.280 1.00 93.38 69 VAL A O 1
ATOM 529 N N . PHE A 1 70 ? 2.069 -1.053 -7.653 1.00 95.62 70 PHE A N 1
ATOM 530 C CA . PHE A 1 70 ? 2.686 0.165 -8.170 1.00 95.62 70 PHE A CA 1
ATOM 531 C C . PHE A 1 70 ? 3.175 1.028 -7.006 1.00 95.62 70 PHE A C 1
ATOM 533 O O . PHE A 1 70 ? 2.379 1.443 -6.163 1.00 95.62 70 PHE A O 1
ATOM 540 N N . ILE A 1 71 ? 4.478 1.296 -6.955 1.00 95.56 71 ILE A N 1
ATOM 541 C CA . ILE A 1 71 ? 5.127 2.052 -5.880 1.00 95.56 71 ILE A CA 1
ATOM 542 C C . ILE A 1 71 ? 5.811 3.263 -6.490 1.00 95.56 71 ILE A C 1
ATOM 544 O O . ILE A 1 71 ? 6.851 3.123 -7.127 1.00 95.56 71 ILE A O 1
ATOM 548 N N . GLU A 1 72 ? 5.243 4.444 -6.290 1.00 94.88 72 GLU A N 1
ATOM 549 C CA . GLU A 1 72 ? 5.784 5.686 -6.826 1.00 94.88 72 GLU A CA 1
ATOM 550 C C . GLU A 1 72 ? 7.126 6.061 -6.175 1.00 94.88 72 GLU A C 1
ATOM 552 O O . GLU A 1 72 ? 7.460 5.673 -5.049 1.00 94.88 72 GLU A O 1
ATOM 557 N N . PHE A 1 73 ? 7.906 6.858 -6.899 1.00 92.38 73 PHE A N 1
ATOM 558 C CA . PHE A 1 73 ? 9.181 7.379 -6.443 1.00 92.38 73 PHE A CA 1
ATOM 559 C C . PHE A 1 73 ? 9.079 8.086 -5.079 1.00 92.38 73 PHE A C 1
ATOM 561 O O . PHE A 1 73 ? 8.198 8.909 -4.819 1.00 92.38 73 PHE A O 1
ATOM 568 N N . GLY A 1 74 ? 10.029 7.776 -4.196 1.00 90.19 74 GLY A N 1
ATOM 569 C CA . GLY A 1 74 ? 10.098 8.330 -2.845 1.00 90.19 74 GLY A CA 1
ATOM 570 C C . GLY A 1 74 ? 9.198 7.639 -1.818 1.00 90.19 74 GLY A C 1
ATOM 571 O O . GLY A 1 74 ? 9.264 8.010 -0.649 1.00 90.19 74 GLY A O 1
ATOM 572 N N . ALA A 1 75 ? 8.384 6.651 -2.208 1.00 95.06 75 ALA A N 1
ATOM 573 C CA . ALA A 1 75 ? 7.756 5.756 -1.242 1.00 95.06 75 ALA A CA 1
ATOM 574 C C . ALA A 1 75 ? 8.769 4.720 -0.717 1.00 95.06 75 ALA A C 1
ATOM 576 O O . ALA A 1 75 ? 9.633 4.253 -1.465 1.00 95.06 75 ALA A O 1
ATOM 577 N N . VAL A 1 76 ? 8.668 4.374 0.568 1.00 94.69 76 VAL A N 1
ATOM 578 C CA . VAL A 1 76 ? 9.581 3.457 1.265 1.00 94.69 76 VAL A CA 1
ATOM 579 C C . VAL A 1 76 ? 8.790 2.378 1.999 1.00 94.69 76 VAL A C 1
ATOM 581 O O . VAL A 1 76 ? 7.935 2.681 2.834 1.00 94.69 76 VAL A O 1
ATOM 584 N N . ILE A 1 77 ? 9.109 1.114 1.712 1.00 94.56 77 ILE A N 1
ATOM 585 C CA . ILE A 1 77 ? 8.484 -0.064 2.328 1.00 94.56 77 ILE A CA 1
ATOM 586 C C . ILE A 1 77 ? 9.418 -0.693 3.358 1.00 94.56 77 ILE A C 1
ATOM 588 O O . ILE A 1 77 ? 10.535 -1.088 3.022 1.00 94.56 77 ILE A O 1
ATOM 592 N N . GLY A 1 78 ? 8.945 -0.821 4.596 1.00 93.94 78 GLY A N 1
ATOM 593 C CA . GLY A 1 78 ? 9.676 -1.429 5.702 1.00 93.94 78 GLY A CA 1
ATOM 594 C C . GLY A 1 78 ? 9.852 -2.949 5.607 1.00 93.94 78 GLY A C 1
ATOM 595 O O . GLY A 1 78 ? 9.391 -3.625 4.686 1.00 93.94 78 GLY A O 1
ATOM 596 N N . HIS A 1 79 ? 10.536 -3.503 6.607 1.00 92.50 79 HIS A N 1
ATOM 597 C CA . HIS A 1 79 ? 10.830 -4.931 6.700 1.00 92.50 79 HIS A CA 1
ATOM 598 C C . HIS A 1 79 ? 9.589 -5.762 7.060 1.00 92.50 79 HIS A C 1
ATOM 600 O O . HIS A 1 79 ? 8.773 -5.366 7.894 1.00 92.50 79 HIS A O 1
ATOM 606 N N . ASN A 1 80 ? 9.479 -6.967 6.493 1.00 92.06 80 ASN A N 1
ATOM 607 C CA . ASN A 1 80 ? 8.419 -7.925 6.826 1.00 92.06 80 ASN A CA 1
ATOM 608 C C . ASN A 1 80 ? 6.994 -7.422 6.507 1.00 92.06 80 ASN A C 1
ATOM 610 O O . ASN A 1 80 ? 6.025 -7.828 7.150 1.00 92.06 80 ASN A O 1
ATOM 614 N N . VAL A 1 81 ? 6.881 -6.501 5.545 1.00 95.06 81 VAL A N 1
ATOM 615 C CA . VAL A 1 81 ? 5.604 -6.012 5.017 1.00 95.06 81 VAL A CA 1
ATOM 616 C C . VAL A 1 81 ? 5.078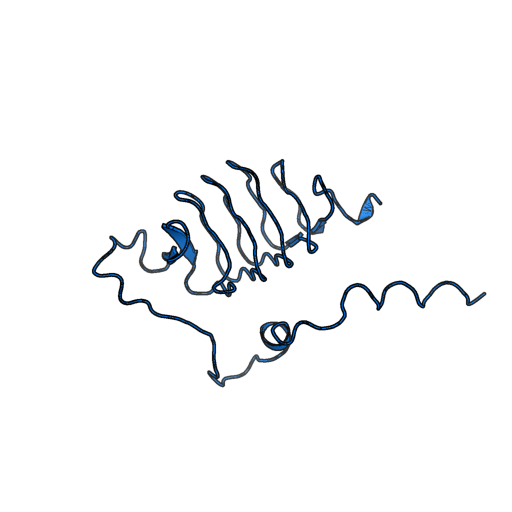 -6.996 3.976 1.00 95.06 81 VAL A C 1
ATOM 618 O O . VAL A 1 81 ? 5.843 -7.517 3.165 1.00 95.06 81 VAL A O 1
ATOM 621 N N . VAL A 1 82 ? 3.766 -7.220 3.997 1.00 95.25 82 VAL A N 1
ATOM 622 C CA . VAL A 1 82 ? 3.042 -8.022 3.009 1.00 95.25 82 VAL A CA 1
ATOM 623 C C . VAL A 1 82 ? 2.132 -7.100 2.207 1.00 95.25 82 VAL A C 1
ATOM 625 O O . VAL A 1 82 ? 1.261 -6.458 2.794 1.00 95.25 82 VAL A O 1
ATOM 628 N N . VAL A 1 83 ? 2.294 -7.051 0.885 1.00 94.81 83 VAL A N 1
ATOM 629 C CA . VAL A 1 83 ? 1.437 -6.259 -0.011 1.00 94.81 83 VAL A CA 1
ATOM 630 C C . VAL A 1 83 ? 0.747 -7.162 -1.023 1.00 94.81 83 VAL A C 1
ATOM 632 O O . VAL A 1 83 ? 1.401 -7.873 -1.787 1.00 94.81 83 VAL A O 1
ATOM 635 N N . ALA A 1 84 ? -0.584 -7.141 -1.019 1.00 94.69 84 ALA A N 1
ATOM 636 C CA . ALA A 1 84 ? -1.397 -7.913 -1.947 1.00 94.69 84 ALA A CA 1
ATOM 637 C C . ALA A 1 84 ? -1.555 -7.210 -3.314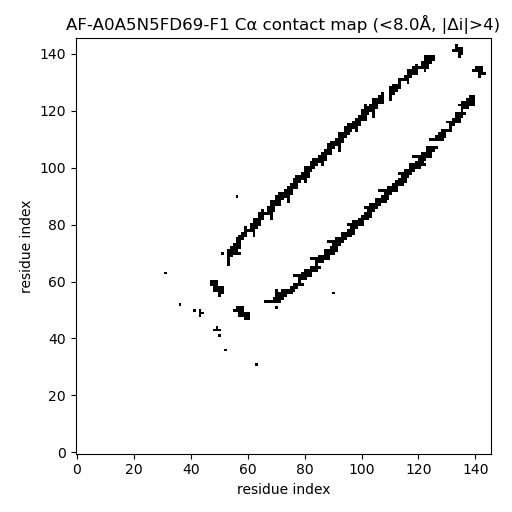 1.00 94.69 84 ALA A C 1
ATOM 639 O O . ALA A 1 84 ? -0.819 -6.282 -3.649 1.00 94.69 84 ALA A O 1
ATOM 640 N N . LYS A 1 85 ? -2.487 -7.681 -4.147 1.00 94.25 85 LYS A N 1
ATOM 641 C CA . LYS A 1 85 ? -2.545 -7.346 -5.578 1.00 94.25 85 LYS A CA 1
ATOM 642 C C . LYS A 1 85 ? -3.078 -5.948 -5.839 1.00 94.25 85 LYS A C 1
ATOM 644 O O . LYS A 1 85 ? -3.955 -5.466 -5.125 1.00 94.25 85 LYS A O 1
ATOM 649 N N . ASN A 1 86 ? -2.628 -5.354 -6.944 1.00 95.56 86 ASN A N 1
ATOM 650 C CA . ASN A 1 86 ? -3.148 -4.101 -7.496 1.00 95.56 86 ASN A CA 1
ATOM 651 C C . ASN A 1 86 ? -3.172 -2.946 -6.480 1.00 95.56 86 ASN A C 1
ATOM 653 O O . ASN A 1 86 ? -4.073 -2.108 -6.510 1.00 95.56 86 ASN A O 1
ATOM 657 N N . CYS A 1 87 ? -2.203 -2.914 -5.563 1.00 96.38 87 CYS A N 1
ATOM 658 C CA . CYS A 1 87 ? -2.049 -1.801 -4.635 1.00 96.38 87 CYS A CA 1
ATOM 659 C C . CYS A 1 87 ? -1.311 -0.638 -5.305 1.00 96.38 87 CYS A C 1
ATOM 661 O O . CYS A 1 87 ? -0.390 -0.858 -6.096 1.00 96.38 87 CYS A O 1
ATOM 663 N N . ILE A 1 88 ? -1.683 0.591 -4.948 1.00 96.56 88 ILE A N 1
ATOM 664 C CA . ILE A 1 88 ? -1.038 1.814 -5.435 1.00 96.56 88 ILE A CA 1
ATOM 665 C C . ILE A 1 88 ? -0.504 2.595 -4.241 1.00 96.56 88 ILE A C 1
ATOM 667 O O . ILE A 1 88 ? -1.258 2.994 -3.351 1.00 96.56 88 ILE A O 1
ATOM 671 N N . LEU A 1 89 ? 0.805 2.821 -4.231 1.00 96.06 89 LEU A N 1
ATOM 672 C CA . LEU A 1 89 ? 1.491 3.587 -3.202 1.00 96.06 89 LEU A CA 1
ATOM 673 C C . LEU A 1 89 ? 2.007 4.871 -3.838 1.00 96.06 89 LEU A C 1
ATOM 675 O O . LEU A 1 89 ? 2.947 4.832 -4.631 1.00 96.06 89 LEU A O 1
ATOM 679 N N . CYS A 1 90 ? 1.363 5.993 -3.528 1.00 96.12 90 CYS A N 1
ATOM 680 C CA . CYS A 1 90 ? 1.759 7.285 -4.072 1.00 96.12 90 CYS A CA 1
ATOM 681 C C . CYS A 1 90 ? 3.084 7.782 -3.465 1.00 96.12 90 CYS A C 1
ATOM 683 O O . CYS A 1 90 ? 3.608 7.238 -2.491 1.00 96.12 90 CYS A O 1
ATOM 685 N N . GLY A 1 91 ? 3.635 8.845 -4.046 1.00 92.88 91 GLY A N 1
ATOM 686 C CA . GLY A 1 91 ? 4.943 9.372 -3.677 1.00 92.88 91 GLY A CA 1
ATOM 687 C C . GLY A 1 91 ? 5.034 9.788 -2.208 1.00 92.88 91 GLY A C 1
ATOM 688 O O . GLY A 1 91 ? 4.080 10.301 -1.613 1.00 92.88 91 GLY A O 1
ATOM 689 N N . GLN A 1 92 ? 6.222 9.606 -1.626 1.00 94.12 92 GLN A N 1
ATOM 690 C CA . GLN A 1 92 ? 6.526 9.956 -0.229 1.00 94.12 92 GLN A CA 1
ATOM 691 C C . GLN A 1 92 ? 5.682 9.193 0.808 1.00 94.12 92 GLN A C 1
ATOM 693 O O . GLN A 1 92 ? 5.531 9.659 1.936 1.00 94.12 92 GLN A O 1
ATOM 698 N N . VAL A 1 93 ? 5.126 8.032 0.448 1.00 96.75 93 VAL A N 1
ATOM 699 C CA . VAL A 1 93 ? 4.489 7.120 1.407 1.00 96.75 93 VAL A CA 1
ATOM 700 C C . VAL A 1 93 ? 5.550 6.374 2.211 1.00 96.75 93 VAL A C 1
ATOM 702 O O . VAL A 1 93 ? 6.473 5.797 1.642 1.00 96.75 93 VAL A O 1
ATOM 705 N N . GLY A 1 94 ? 5.413 6.348 3.534 1.00 95.44 94 GLY A N 1
ATOM 706 C CA . GLY A 1 94 ? 6.288 5.581 4.420 1.00 95.44 94 GLY A CA 1
ATOM 707 C C . GLY A 1 94 ? 5.523 4.456 5.100 1.00 95.44 94 GLY A C 1
ATOM 708 O O . GLY A 1 94 ? 4.576 4.727 5.831 1.00 95.44 94 GLY A O 1
ATOM 709 N N . ILE A 1 95 ? 5.940 3.207 4.900 1.00 95.94 95 ILE A N 1
ATOM 710 C CA . ILE A 1 95 ? 5.346 2.044 5.570 1.00 95.94 95 ILE A CA 1
ATOM 711 C C . ILE A 1 95 ? 6.356 1.453 6.538 1.00 95.94 95 ILE A C 1
ATOM 713 O O . ILE A 1 95 ? 7.443 1.037 6.137 1.00 95.94 95 ILE A O 1
ATOM 717 N N . ALA A 1 96 ? 5.991 1.382 7.810 1.00 95.19 96 ALA A N 1
ATOM 718 C CA . ALA A 1 96 ? 6.793 0.712 8.818 1.00 95.19 96 ALA A CA 1
ATOM 719 C C . ALA A 1 96 ? 6.726 -0.823 8.690 1.00 95.19 96 ALA A C 1
ATOM 721 O O . ALA A 1 96 ? 6.011 -1.385 7.863 1.00 95.19 96 AL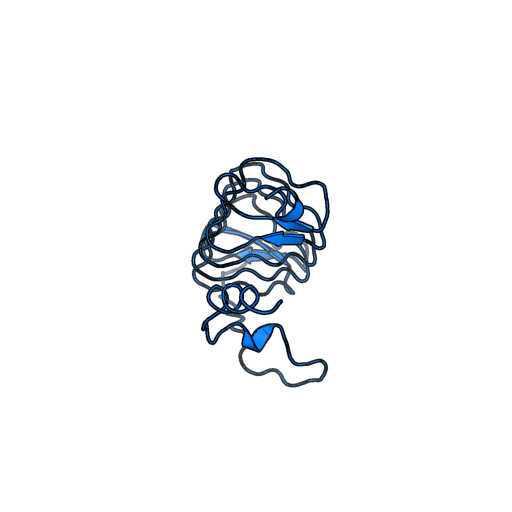A A O 1
ATOM 722 N N . GLY A 1 97 ? 7.523 -1.522 9.495 1.00 92.38 97 GLY A N 1
ATOM 723 C CA . GLY A 1 97 ? 7.643 -2.973 9.399 1.00 92.38 97 GLY A CA 1
ATOM 724 C C . GLY A 1 97 ? 6.404 -3.743 9.866 1.00 92.38 97 GLY A C 1
ATOM 725 O O . GLY A 1 97 ? 5.596 -3.263 10.660 1.00 92.38 97 GLY A O 1
ATOM 726 N N . SER A 1 98 ? 6.288 -4.994 9.418 1.00 93.69 98 SER A N 1
ATOM 727 C CA . SER A 1 98 ? 5.234 -5.931 9.849 1.00 93.69 98 SER A CA 1
ATOM 728 C C . SER A 1 98 ? 3.796 -5.476 9.548 1.00 93.69 98 SER A C 1
ATOM 730 O O . SER A 1 98 ? 2.870 -5.801 10.293 1.00 93.69 98 SER A O 1
ATOM 732 N N . VAL A 1 99 ? 3.601 -4.724 8.464 1.00 96.25 99 VAL A N 1
ATOM 733 C CA . VAL A 1 99 ? 2.281 -4.281 7.987 1.00 96.25 99 VAL A CA 1
ATOM 734 C C . VAL A 1 99 ? 1.724 -5.274 6.968 1.00 96.25 99 VAL A C 1
ATOM 736 O O . VAL A 1 99 ? 2.461 -5.797 6.136 1.00 96.25 99 VAL A O 1
ATOM 739 N N . THR A 1 100 ? 0.418 -5.540 7.015 1.00 95.81 100 THR A N 1
ATOM 740 C CA . THR A 1 100 ? -0.282 -6.363 6.011 1.00 95.81 100 THR A CA 1
ATOM 741 C C . THR A 1 100 ? -1.257 -5.507 5.212 1.00 95.81 100 THR A C 1
ATOM 743 O O . THR A 1 100 ? -2.131 -4.874 5.796 1.00 95.81 100 THR A O 1
ATOM 746 N N . ILE A 1 101 ? -1.144 -5.508 3.887 1.00 96.25 101 ILE A N 1
ATOM 747 C CA . ILE A 1 101 ? -1.970 -4.702 2.982 1.00 96.25 101 ILE A CA 1
ATOM 748 C C . ILE A 1 101 ? -2.799 -5.620 2.087 1.00 96.25 101 ILE A C 1
ATOM 750 O O . ILE A 1 101 ? -2.242 -6.465 1.387 1.00 96.25 101 ILE A O 1
ATOM 754 N N . GLY A 1 102 ? -4.124 -5.464 2.129 1.00 95.75 102 GLY A N 1
ATOM 755 C CA . GLY A 1 102 ? -5.072 -6.205 1.295 1.00 95.75 102 GLY A CA 1
ATOM 756 C C . GLY A 1 102 ? -5.095 -5.764 -0.171 1.00 95.75 102 GLY A C 1
ATOM 757 O O . GLY A 1 102 ? -4.427 -4.812 -0.560 1.00 95.75 102 GLY A O 1
ATOM 758 N N . ASP A 1 103 ? -5.868 -6.472 -0.998 1.00 95.56 103 ASP A N 1
ATOM 759 C CA . ASP A 1 103 ? -5.947 -6.205 -2.440 1.00 95.56 103 ASP A CA 1
ATOM 760 C C . ASP A 1 103 ? -6.575 -4.832 -2.734 1.00 95.56 103 ASP A C 1
ATOM 762 O O . ASP A 1 103 ? -7.485 -4.399 -2.025 1.00 95.56 103 ASP A O 1
ATOM 766 N N . TYR A 1 104 ? -6.154 -4.173 -3.816 1.00 96.31 104 TYR A N 1
ATOM 767 C CA . TYR A 1 104 ? -6.706 -2.889 -4.279 1.00 96.31 104 TYR A CA 1
ATOM 768 C C . TYR A 1 104 ? -6.650 -1.763 -3.236 1.00 96.31 104 TYR A C 1
ATOM 770 O O . TYR A 1 104 ? -7.529 -0.900 -3.195 1.00 96.31 104 TYR A O 1
ATOM 778 N N . VAL A 1 105 ? -5.644 -1.776 -2.362 1.00 96.94 105 VAL A N 1
ATOM 779 C CA . VAL A 1 105 ? -5.423 -0.675 -1.424 1.00 96.94 105 VAL A CA 1
ATOM 780 C C . VAL A 1 105 ? -4.669 0.447 -2.120 1.00 96.94 105 VAL A C 1
ATOM 782 O O . VAL A 1 105 ? -3.639 0.224 -2.756 1.00 96.94 105 VAL A O 1
ATOM 785 N N . THR A 1 106 ? -5.157 1.670 -1.939 1.00 96.88 106 THR A N 1
ATOM 786 C CA . THR A 1 106 ? -4.490 2.870 -2.440 1.00 96.88 106 THR A CA 1
ATOM 787 C C . THR A 1 106 ? -4.097 3.763 -1.270 1.00 96.88 106 THR A C 1
ATOM 789 O O . THR A 1 106 ? -4.918 4.082 -0.407 1.00 96.88 106 THR A O 1
ATOM 792 N N . MET A 1 107 ? -2.835 4.185 -1.242 1.00 96.25 107 MET A N 1
ATOM 793 C CA . MET A 1 107 ? -2.316 5.128 -0.254 1.00 96.25 107 MET A CA 1
ATOM 794 C C . MET A 1 107 ? -2.032 6.471 -0.906 1.00 96.25 107 MET A C 1
ATOM 796 O O . MET A 1 107 ? -1.296 6.541 -1.887 1.00 96.25 107 MET A O 1
ATOM 800 N N . GLY A 1 108 ? -2.620 7.530 -0.350 1.00 95.75 108 GLY A N 1
ATOM 801 C CA . GLY A 1 108 ? -2.371 8.900 -0.779 1.00 95.75 108 GLY A CA 1
ATOM 802 C C . GLY A 1 108 ? -0.910 9.308 -0.584 1.00 95.75 108 GLY A C 1
ATOM 803 O O . GLY A 1 108 ? -0.186 8.729 0.222 1.00 95.75 108 GLY A O 1
ATOM 804 N N . GLY A 1 109 ? -0.467 10.318 -1.333 1.00 93.94 109 GLY A N 1
ATOM 805 C CA . GLY A 1 109 ? 0.897 10.829 -1.201 1.00 93.94 109 GLY A CA 1
ATOM 806 C C . GLY A 1 109 ? 1.141 11.419 0.188 1.00 93.94 109 GLY A C 1
ATOM 807 O O . GLY A 1 109 ? 0.239 12.027 0.766 1.00 93.94 109 GLY A O 1
ATOM 808 N N . ARG A 1 110 ? 2.369 11.269 0.700 1.00 94.88 110 ARG A N 1
ATOM 809 C CA . ARG A 1 110 ? 2.770 11.704 2.056 1.00 94.88 110 ARG A CA 1
ATOM 810 C C . ARG A 1 110 ? 1.975 11.064 3.198 1.00 94.88 110 ARG A C 1
ATOM 812 O O . ARG A 1 110 ? 1.785 11.698 4.229 1.00 94.88 110 ARG A O 1
ATOM 819 N N . VAL A 1 111 ? 1.521 9.827 3.018 1.00 96.44 111 VAL A N 1
ATOM 820 C CA . VAL A 1 111 ? 0.929 9.035 4.101 1.00 96.44 111 VAL A CA 1
ATOM 821 C C . VAL A 1 111 ? 2.011 8.229 4.813 1.00 96.44 111 VAL A C 1
ATOM 823 O O . VAL A 1 111 ? 2.794 7.521 4.178 1.00 96.44 111 VAL A O 1
ATOM 826 N N . ALA A 1 112 ? 2.017 8.288 6.139 1.00 95.62 112 ALA A N 1
ATOM 827 C CA . ALA A 1 112 ? 2.815 7.427 6.997 1.00 95.62 112 ALA A CA 1
ATOM 828 C C . ALA A 1 112 ? 1.947 6.339 7.648 1.00 95.62 112 ALA A C 1
ATOM 830 O O . ALA A 1 112 ? 0.910 6.613 8.254 1.00 95.62 112 ALA A O 1
ATOM 831 N N . VAL A 1 113 ? 2.397 5.092 7.548 1.00 96.19 113 VAL A N 1
ATOM 832 C CA . VAL A 1 113 ? 1.736 3.908 8.098 1.00 96.19 113 VAL A CA 1
ATOM 833 C C . VAL A 1 113 ? 2.639 3.293 9.157 1.00 96.19 113 VAL A C 1
ATOM 835 O O . VAL A 1 113 ? 3.774 2.904 8.877 1.00 96.19 113 VAL A O 1
ATOM 838 N N . ARG A 1 114 ? 2.132 3.220 10.386 1.00 95.00 114 ARG A N 1
ATOM 839 C CA . ARG A 1 114 ? 2.828 2.632 11.529 1.00 95.00 114 ARG A CA 1
ATOM 840 C C . ARG A 1 114 ? 2.989 1.103 11.414 1.00 95.00 114 ARG A C 1
ATOM 842 O O . ARG A 1 114 ? 2.375 0.451 10.579 1.00 95.00 114 ARG A O 1
ATOM 849 N N . ASP A 1 115 ? 3.868 0.545 12.242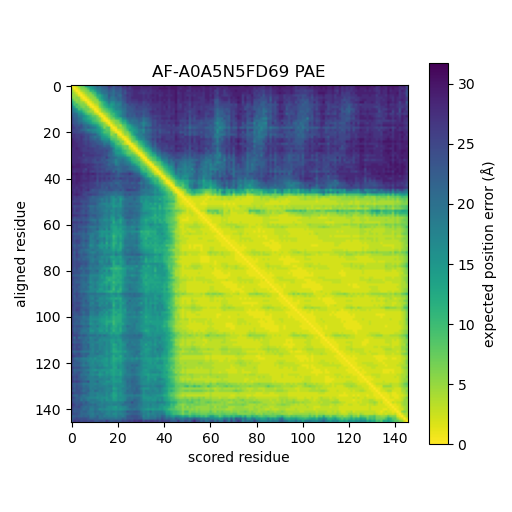 1.00 93.56 115 ASP A N 1
ATOM 850 C CA . ASP A 1 115 ? 4.137 -0.878 12.375 1.00 93.56 115 ASP A CA 1
ATOM 851 C C . ASP A 1 115 ? 2.934 -1.680 12.898 1.00 93.56 115 ASP A C 1
ATOM 853 O O . ASP A 1 115 ? 2.037 -1.156 13.562 1.00 93.56 115 ASP A O 1
ATOM 857 N N . HIS A 1 116 ? 2.943 -2.986 12.619 1.00 93.31 116 HIS A N 1
ATOM 858 C CA . HIS A 1 116 ? 1.995 -3.958 13.182 1.00 93.31 116 HIS A CA 1
ATOM 859 C C . HIS A 1 116 ? 0.508 -3.642 12.940 1.00 93.31 116 HIS A C 1
ATOM 861 O O . HIS A 1 116 ? -0.331 -3.846 13.821 1.00 93.31 116 HIS A O 1
ATOM 867 N N . LEU A 1 117 ? 0.160 -3.176 11.741 1.00 94.06 117 LEU A N 1
ATOM 868 C CA . LEU A 1 117 ? -1.231 -2.934 11.356 1.00 94.06 117 LEU A CA 1
ATOM 869 C C . LEU A 1 117 ? -1.645 -3.706 10.107 1.00 94.06 117 LEU A C 1
ATOM 871 O O . LEU A 1 117 ? -0.808 -4.166 9.323 1.00 94.06 117 LEU A O 1
ATOM 875 N N . ARG A 1 118 ? -2.959 -3.850 9.924 1.00 95.12 118 ARG A N 1
ATOM 876 C CA . ARG A 1 118 ? -3.553 -4.482 8.744 1.00 95.12 118 ARG A CA 1
ATOM 877 C C . ARG A 1 118 ? -4.502 -3.528 8.040 1.00 95.12 118 ARG A C 1
ATOM 879 O O . ARG A 1 118 ? -5.365 -2.931 8.676 1.00 95.12 118 ARG A O 1
ATOM 886 N N . LEU A 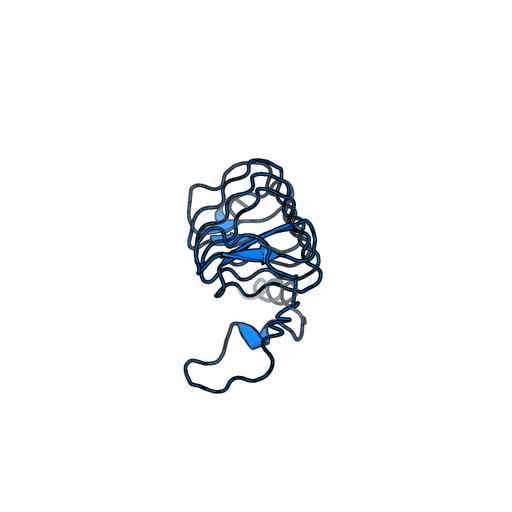1 119 ? -4.368 -3.425 6.724 1.00 95.62 119 LEU A N 1
ATOM 887 C CA . LEU A 1 119 ? -5.286 -2.697 5.857 1.00 95.62 119 LEU A CA 1
ATOM 888 C C . LEU A 1 119 ? -6.187 -3.690 5.132 1.00 95.62 119 LEU A C 1
ATOM 890 O O . LEU A 1 119 ? -5.707 -4.581 4.428 1.00 95.62 119 LEU A O 1
ATOM 894 N N . ALA A 1 120 ? -7.497 -3.527 5.294 1.00 94.81 120 ALA A N 1
ATOM 895 C CA . ALA A 1 120 ? -8.488 -4.304 4.569 1.00 94.81 120 ALA A CA 1
ATOM 896 C C . ALA A 1 120 ? -8.392 -4.034 3.059 1.00 94.81 120 ALA A C 1
ATOM 898 O O . ALA A 1 120 ? -7.986 -2.950 2.632 1.00 94.81 120 ALA A O 1
ATOM 899 N N . ALA A 1 121 ? -8.799 -5.006 2.244 1.00 94.38 121 ALA A N 1
ATOM 900 C CA . ALA A 1 121 ? -8.872 -4.826 0.798 1.00 94.38 121 ALA A CA 1
ATOM 901 C C . ALA A 1 121 ? -9.762 -3.623 0.434 1.00 94.38 121 ALA A C 1
ATOM 903 O O . ALA A 1 121 ? -10.696 -3.292 1.165 1.00 94.38 121 ALA A O 1
ATOM 904 N N . THR A 1 122 ? -9.491 -2.983 -0.704 1.00 94.44 122 THR A N 1
ATOM 905 C CA . THR A 1 122 ? -10.226 -1.820 -1.244 1.00 94.44 122 THR A CA 1
ATOM 906 C C . THR A 1 122 ? -10.189 -0.559 -0.372 1.00 94.44 122 THR A C 1
ATOM 908 O O . THR A 1 122 ? -10.990 0.357 -0.556 1.00 94.44 122 THR A O 1
ATOM 911 N N . SER A 1 123 ? -9.257 -0.492 0.581 1.00 95.38 123 SER A N 1
ATOM 912 C CA . SER A 1 123 ? -9.134 0.661 1.474 1.00 95.38 123 SER A CA 1
ATOM 913 C C . SER A 1 123 ? -8.382 1.819 0.825 1.00 95.38 123 SER A C 1
ATOM 915 O O . SER A 1 123 ? -7.447 1.613 0.050 1.00 95.38 123 SER A O 1
ATOM 917 N N . TYR A 1 124 ? -8.752 3.045 1.194 1.00 96.31 124 TYR A N 1
ATOM 918 C CA . TYR A 1 124 ? -8.071 4.257 0.742 1.00 96.31 124 TYR A CA 1
ATOM 919 C C . TYR A 1 124 ? -7.543 5.070 1.911 1.00 96.31 124 TYR A C 1
ATOM 921 O O . TYR A 1 124 ? -8.308 5.669 2.671 1.00 96.31 124 TYR A O 1
ATOM 929 N N . VAL A 1 125 ? -6.222 5.094 2.056 1.00 96.19 125 VAL A N 1
ATOM 930 C CA . VAL A 1 125 ? -5.559 5.783 3.162 1.00 96.19 125 VAL A CA 1
ATOM 931 C C . VAL A 1 125 ? -5.268 7.219 2.748 1.00 96.19 125 VAL A C 1
ATOM 933 O O . VAL A 1 125 ? -4.462 7.467 1.855 1.00 96.19 125 VAL A O 1
ATOM 936 N N . THR A 1 126 ? -5.945 8.170 3.388 1.00 94.75 126 THR A N 1
ATOM 937 C CA . THR A 1 126 ? -5.805 9.612 3.111 1.00 94.75 126 THR A CA 1
ATOM 938 C C . THR A 1 126 ? -5.033 10.370 4.181 1.00 94.75 126 THR A C 1
ATOM 940 O O . THR A 1 126 ? -4.685 11.529 3.972 1.00 94.75 126 THR A O 1
ATOM 943 N N . LYS A 1 127 ? -4.811 9.746 5.338 1.00 94.62 127 LYS A N 1
ATOM 944 C CA . LYS A 1 127 ? -4.178 10.337 6.515 1.00 94.62 127 LYS A CA 1
ATOM 945 C C . LYS A 1 127 ? -3.223 9.332 7.137 1.00 94.62 127 LYS A C 1
ATOM 947 O O . LYS A 1 127 ? -3.406 8.128 6.969 1.00 94.62 127 LYS A O 1
ATOM 952 N N . ASP A 1 128 ? -2.258 9.846 7.885 1.00 95.56 128 ASP A N 1
ATOM 953 C CA . ASP A 1 128 ? -1.311 9.024 8.626 1.00 95.56 128 ASP A CA 1
ATOM 954 C C . ASP A 1 128 ? -2.023 8.125 9.637 1.00 95.56 128 ASP A C 1
ATOM 956 O O . ASP A 1 128 ? -2.957 8.544 10.328 1.00 95.56 128 ASP A O 1
ATOM 960 N N . ILE A 1 129 ? -1.536 6.893 9.749 1.00 94.62 129 ILE A N 1
ATOM 961 C CA . ILE A 1 129 ? -2.029 5.905 10.701 1.00 94.62 129 ILE A CA 1
ATOM 962 C C . ILE A 1 129 ? -0.964 5.707 11.777 1.00 94.62 129 ILE A C 1
ATOM 964 O O . ILE A 1 129 ? 0.070 5.087 11.539 1.00 94.62 129 ILE A O 1
ATOM 968 N N . THR A 1 130 ? -1.222 6.241 12.972 1.00 92.12 130 THR A N 1
ATOM 969 C CA . THR A 1 130 ? -0.260 6.291 14.091 1.00 92.12 130 THR A CA 1
ATOM 970 C C . THR A 1 130 ? -0.481 5.218 15.159 1.00 92.12 130 THR A C 1
ATOM 972 O O . THR A 1 130 ? 0.330 5.093 16.083 1.00 92.12 130 THR A O 1
ATOM 975 N N . GLY A 1 131 ? -1.559 4.438 15.057 1.00 91.94 131 GLY A N 1
ATOM 976 C CA . GLY A 1 131 ? -1.892 3.354 15.980 1.00 91.94 131 GLY A CA 1
ATOM 977 C C . GLY A 1 131 ? -1.817 1.982 15.304 1.00 91.94 131 GLY A C 1
ATOM 978 O O . GLY A 1 131 ? -2.180 1.873 14.132 1.00 91.94 131 GLY A O 1
ATOM 979 N N . PRO A 1 132 ? -1.388 0.927 16.014 1.00 93.00 132 PRO A N 1
ATOM 980 C CA . PRO A 1 132 ? -1.523 -0.437 15.517 1.00 93.00 132 PRO A CA 1
ATOM 981 C C . PRO A 1 132 ? -3.005 -0.834 15.494 1.00 93.00 132 PRO A C 1
ATOM 983 O O . PRO A 1 132 ? -3.793 -0.317 16.286 1.00 93.00 132 PRO A O 1
ATOM 986 N N . GLY A 1 133 ? -3.385 -1.761 14.619 1.00 91.62 133 GLY A N 1
ATOM 987 C CA . GLY A 1 133 ? -4.767 -2.233 14.531 1.00 91.62 133 GLY A CA 1
ATOM 988 C C . GLY A 1 133 ? -5.177 -2.666 13.131 1.00 91.62 133 GLY A C 1
ATOM 989 O O . GLY A 1 133 ? -4.357 -2.733 12.214 1.00 91.62 133 GLY A O 1
ATOM 990 N N . ASP A 1 134 ? -6.464 -2.956 12.980 1.00 93.88 134 ASP A N 1
ATOM 991 C CA . ASP A 1 134 ? -7.072 -3.267 11.693 1.00 93.88 134 ASP A CA 1
ATOM 992 C C . ASP A 1 134 ? -7.811 -2.016 11.185 1.00 93.88 134 ASP A C 1
ATOM 994 O O . ASP A 1 134 ? -8.659 -1.448 11.879 1.00 93.88 134 ASP A O 1
ATOM 998 N N . TYR A 1 135 ? -7.486 -1.586 9.968 1.00 95.06 135 TYR A N 1
ATOM 999 C CA . TYR A 1 135 ? -8.023 -0.388 9.323 1.00 95.06 135 TYR A CA 1
ATOM 1000 C C . TYR A 1 135 ? -8.681 -0.735 7.992 1.00 95.06 135 TYR A C 1
ATOM 1002 O O . TYR A 1 135 ? -8.247 -1.650 7.288 1.00 95.06 135 TYR A O 1
ATOM 1010 N N . GLY A 1 136 ? -9.721 0.007 7.619 1.00 94.31 136 GLY A N 1
ATOM 1011 C CA . GLY A 1 136 ? -10.434 -0.256 6.379 1.00 94.31 136 GLY A CA 1
ATOM 1012 C C . GLY A 1 136 ? -11.421 0.824 5.968 1.00 94.31 136 GLY A C 1
ATOM 1013 O O . GLY A 1 136 ? -11.776 1.691 6.764 1.00 94.31 136 GLY A O 1
ATOM 1014 N N . GLY A 1 137 ? -11.848 0.765 4.706 1.00 91.12 137 GLY A N 1
ATOM 1015 C CA . GLY A 1 137 ? -12.846 1.668 4.131 1.00 91.12 137 GLY A CA 1
ATOM 1016 C C . GLY A 1 137 ? -12.268 2.775 3.244 1.00 91.12 137 GLY A C 1
ATOM 1017 O O . GLY A 1 137 ? -11.074 2.822 2.947 1.00 91.12 137 GLY A O 1
ATOM 1018 N N . PHE A 1 138 ? -13.150 3.672 2.801 1.00 91.75 138 PHE A N 1
ATOM 1019 C CA . PHE A 1 138 ? -12.848 4.801 1.919 1.00 91.75 138 PHE A CA 1
ATOM 1020 C C . PHE A 1 138 ? -13.490 6.081 2.501 1.00 91.75 138 PHE A C 1
ATOM 1022 O O . PHE A 1 138 ? -14.665 6.336 2.234 1.00 91.75 138 PHE A O 1
ATOM 1029 N N . PRO A 1 139 ? -12.781 6.888 3.318 1.00 90.69 139 PRO A N 1
ATOM 1030 C CA . PRO A 1 139 ? -11.384 6.734 3.731 1.00 90.69 139 PRO A CA 1
ATOM 1031 C C . PRO A 1 139 ? -11.184 5.632 4.782 1.00 90.69 139 PRO A C 1
ATOM 1033 O O . PRO A 1 139 ? -12.115 5.264 5.496 1.00 90.69 139 PRO A O 1
ATOM 1036 N N . ALA A 1 140 ? -9.956 5.125 4.878 1.00 92.44 140 ALA A N 1
ATOM 1037 C CA . ALA A 1 140 ? -9.579 4.106 5.844 1.00 92.44 140 ALA A CA 1
ATOM 1038 C C . ALA A 1 140 ? -9.668 4.646 7.277 1.00 92.44 140 ALA A C 1
ATOM 1040 O O . ALA A 1 140 ? -9.077 5.678 7.600 1.00 92.44 140 ALA A O 1
ATOM 1041 N N . VAL A 1 141 ? -10.383 3.928 8.136 1.00 92.19 141 VAL A N 1
ATOM 1042 C CA . VAL A 1 141 ? -10.525 4.227 9.566 1.00 92.19 141 VAL A CA 1
ATOM 1043 C C . VAL A 1 141 ? -10.445 2.933 10.378 1.00 92.19 141 VAL A C 1
ATOM 1045 O O . VAL A 1 141 ? -10.412 1.837 9.814 1.00 92.19 141 VAL A O 1
ATOM 1048 N N . HIS A 1 142 ? -10.362 3.055 11.700 1.00 90.69 142 HIS A N 1
ATOM 1049 C CA . HIS A 1 142 ? -10.178 1.915 12.590 1.00 90.69 142 HIS A CA 1
ATOM 1050 C C . HIS A 1 142 ? -11.427 1.010 12.584 1.00 90.69 142 HIS A C 1
ATOM 1052 O O . HIS A 1 142 ? -12.538 1.488 12.808 1.00 90.69 142 HIS A O 1
ATOM 1058 N N . LEU A 1 143 ? -11.274 -0.302 12.353 1.00 84.50 143 LEU A N 1
ATOM 1059 C CA . LEU A 1 143 ? -12.422 -1.219 12.216 1.00 84.50 143 LEU A CA 1
ATOM 1060 C C . LEU A 1 143 ? -13.260 -1.340 13.496 1.00 84.50 143 LEU A C 1
ATOM 1062 O O . LEU A 1 143 ? -14.452 -1.603 13.414 1.00 84.50 143 LEU A O 1
ATOM 1066 N N . HIS A 1 144 ? -12.662 -1.148 14.676 1.00 73.75 144 HIS A N 1
ATOM 1067 C CA . HIS A 1 144 ? -13.413 -1.151 15.943 1.00 73.75 144 HIS A CA 1
ATOM 1068 C C . HIS A 1 144 ? -14.395 0.024 16.092 1.00 73.75 144 HIS A C 1
ATOM 1070 O O . HIS A 1 144 ? -15.186 0.021 17.030 1.00 73.75 144 HIS A O 1
ATOM 1076 N N . GLU A 1 145 ? -14.338 1.026 15.218 1.00 61.34 145 GLU A N 1
ATOM 1077 C CA . GLU A 1 145 ? -15.228 2.191 15.264 1.00 61.34 145 GLU A CA 1
ATOM 1078 C C . GLU A 1 145 ? -16.479 2.026 14.375 1.00 61.34 145 GLU A C 1
ATOM 1080 O O . GLU A 1 145 ? -17.258 2.971 14.257 1.00 61.34 145 GLU A O 1
ATOM 1085 N N . TRP A 1 146 ? -16.669 0.851 13.755 1.00 51.44 146 TRP A N 1
ATOM 1086 C CA . TRP A 1 146 ? -17.770 0.538 12.829 1.00 51.44 146 TRP A CA 1
ATOM 1087 C C . TRP A 1 146 ? -18.845 -0.362 13.436 1.00 51.44 146 TRP A C 1
ATOM 1089 O O . TRP A 1 146 ? -18.495 -1.334 14.145 1.00 51.44 146 TRP A O 1
#

Secondary structure (DSSP, 8-state):
--SSSSSSTTSS---TTGGGTSS-SS-------------TT---SSTTEEE-TTTB-EEETT-EE-TT-EEBTT-EE-TT-EE-TT-EE-TT-EE-TT-EE-TT-EE-TT-EE-SSEEEPTT-EE-S-B-S-EEEETTTTEEGGG-

Foldseek 3Di:
DDDPPDPPPPQPPDDPPCVVPPDDPPDDDDDPPPPPPPPDCPPDPDPQWDFQPAQGDIEGPQEREDNQEHAHHQEYYEHQEYYDHNEYHDHNEYEYHQEYEAACEYEDHNEYEDHQAYEYHNEYDPHHDPDHAYWYDVDIDHPVVD

Nearest PDB structures (foldseek):
  1j2z-assembly1_A  TM=9.751E-01  e=2.863E-03  Helicobacter pylori
  2iu9-assembly1_C  TM=4.049E-01  e=6.871E-05  Chlamydia trachomatis
  5t2y-assembly1_A  TM=4.285E-01  e=1.402E-04  Campylobacter jejuni subsp. jejuni NCTC 11168 = ATCC 700819
  3bss-assembly1_A  TM=5.584E-01  e=1.067E-03  Campylobacter jejuni
  6oss-assembly1_C  TM=5.351E-01  e=1.568E-02  Proteus mirabilis HI4320